Protein AF-A0AAJ2ECE4-F1 (afdb_monomer)

Radius of gyration: 23.64 Å; Cα contacts (8 Å, |Δi|>4): 89; chains: 1; bounding box: 52×52×74 Å

Secondary structure (DSSP, 8-state):
-HHHHHHHHHHHHSS-TTSHHHHHHHHHHHHHH--SHHHHHHTHHHHS--TTT--GGGSPTT--S--HHHHHTT--S---SHHHHHHHHHHHHHHHHHT------------------PPPPP-

Structure (mmCIF, N/CA/C/O backbone):
data_AF-A0AAJ2ECE4-F1
#
_entry.id   AF-A0AAJ2ECE4-F1
#
loop_
_atom_site.group_PDB
_atom_site.id
_atom_site.type_symbol
_atom_site.label_atom_id
_atom_site.label_alt_id
_atom_site.label_comp_id
_atom_site.label_asym_id
_atom_site.label_entity_id
_atom_site.label_seq_id
_atom_site.pdbx_PDB_ins_code
_atom_site.Cartn_x
_atom_site.Cartn_y
_atom_site.Cartn_z
_atom_site.occupancy
_atom_site.B_iso_or_equiv
_atom_site.auth_seq_id
_atom_site.auth_comp_id
_atom_site.auth_asym_id
_atom_site.auth_atom_id
_atom_site.pdbx_PDB_model_num
ATOM 1 N N . MET A 1 1 ? -8.145 -9.693 0.225 1.00 81.81 1 MET A N 1
ATOM 2 C CA . MET A 1 1 ? -7.861 -8.338 -0.287 1.00 81.81 1 MET A CA 1
ATOM 3 C C . MET A 1 1 ? -6.622 -7.728 0.359 1.00 81.81 1 MET A C 1
ATOM 5 O O . MET A 1 1 ? -5.565 -7.887 -0.223 1.00 81.81 1 MET A O 1
ATOM 9 N N . LEU A 1 2 ? -6.660 -7.120 1.558 1.00 90.56 2 LEU A N 1
ATOM 10 C CA . LEU A 1 2 ? -5.454 -6.445 2.096 1.00 90.56 2 LEU A CA 1
ATOM 11 C C . LEU A 1 2 ? -4.260 -7.391 2.329 1.00 90.56 2 LEU A C 1
ATOM 13 O O . LEU A 1 2 ? -3.131 -7.023 2.046 1.00 90.56 2 LEU A O 1
ATOM 17 N N . ALA A 1 3 ? -4.488 -8.633 2.760 1.00 91.94 3 ALA A N 1
ATOM 18 C CA . ALA A 1 3 ? -3.407 -9.620 2.862 1.00 91.94 3 ALA A CA 1
ATOM 19 C C . ALA A 1 3 ? -2.813 -10.027 1.495 1.00 91.94 3 ALA A C 1
ATOM 21 O O . ALA A 1 3 ? -1.642 -10.375 1.424 1.00 91.94 3 ALA A O 1
ATOM 22 N N . GLN A 1 4 ? -3.594 -9.958 0.407 1.00 93.38 4 GLN A N 1
ATOM 23 C CA . GLN A 1 4 ? -3.101 -10.270 -0.944 1.00 93.38 4 GLN A CA 1
ATOM 24 C C . GLN A 1 4 ? -2.151 -9.185 -1.452 1.00 93.38 4 GLN A C 1
ATOM 26 O O . GLN A 1 4 ? -1.184 -9.512 -2.122 1.00 93.38 4 GLN A O 1
ATOM 31 N N . VAL A 1 5 ? -2.379 -7.921 -1.078 1.00 93.75 5 VAL A N 1
ATOM 32 C CA . VAL A 1 5 ? -1.431 -6.830 -1.352 1.00 93.75 5 VAL A CA 1
ATOM 33 C C . VAL A 1 5 ? -0.063 -7.134 -0.731 1.00 93.75 5 VAL A C 1
ATOM 35 O O . VAL A 1 5 ? 0.942 -7.067 -1.428 1.00 93.75 5 VAL A O 1
ATOM 38 N N . ASP A 1 6 ? -0.021 -7.536 0.548 1.00 92.81 6 ASP A N 1
ATOM 39 C CA . ASP A 1 6 ? 1.238 -7.956 1.189 1.00 92.81 6 ASP A CA 1
ATOM 40 C C . ASP A 1 6 ? 1.866 -9.167 0.479 1.00 92.81 6 ASP A C 1
ATOM 42 O O . ASP A 1 6 ? 3.086 -9.224 0.367 1.00 92.81 6 ASP A O 1
ATOM 46 N N . GLY A 1 7 ? 1.049 -10.119 0.012 1.00 94.50 7 GLY A N 1
ATOM 47 C CA . GLY A 1 7 ? 1.512 -11.294 -0.732 1.00 94.50 7 GLY A CA 1
ATOM 48 C C . GLY A 1 7 ? 2.204 -10.928 -2.046 1.00 94.50 7 GLY A C 1
ATOM 49 O O . GLY A 1 7 ? 3.344 -11.320 -2.254 1.00 94.50 7 GLY A O 1
ATOM 50 N N . ILE A 1 8 ? 1.568 -10.098 -2.879 1.00 93.50 8 ILE A N 1
ATOM 51 C CA . ILE A 1 8 ? 2.145 -9.634 -4.153 1.00 93.50 8 ILE A CA 1
ATOM 52 C C . ILE A 1 8 ? 3.467 -8.894 -3.912 1.00 93.50 8 ILE A C 1
ATOM 54 O O . ILE A 1 8 ? 4.467 -9.170 -4.573 1.00 93.50 8 ILE A O 1
ATOM 58 N N . CYS A 1 9 ? 3.504 -7.978 -2.940 1.00 92.88 9 CYS A N 1
ATOM 59 C CA . CYS A 1 9 ? 4.732 -7.251 -2.621 1.00 92.88 9 CYS A CA 1
ATOM 60 C C . CYS A 1 9 ? 5.838 -8.176 -2.097 1.00 92.88 9 CYS A C 1
ATOM 62 O O . CYS A 1 9 ? 7.007 -7.982 -2.436 1.00 92.88 9 CYS A O 1
ATOM 64 N N . LEU A 1 10 ? 5.489 -9.199 -1.312 1.00 94.56 10 LEU A N 1
ATOM 65 C CA . LEU A 1 10 ? 6.455 -10.192 -0.857 1.00 94.56 10 LEU A CA 1
ATOM 66 C C . LEU A 1 10 ? 7.006 -11.006 -2.033 1.00 94.56 10 LEU A C 1
ATOM 68 O O . LEU A 1 10 ? 8.211 -11.240 -2.094 1.00 94.56 10 LEU A O 1
ATOM 72 N N . ASP A 1 11 ? 6.158 -11.410 -2.975 1.00 93.81 11 ASP A N 1
ATOM 73 C CA . ASP A 1 11 ? 6.574 -12.206 -4.128 1.00 93.81 11 ASP A CA 1
ATOM 74 C C . ASP A 1 11 ? 7.5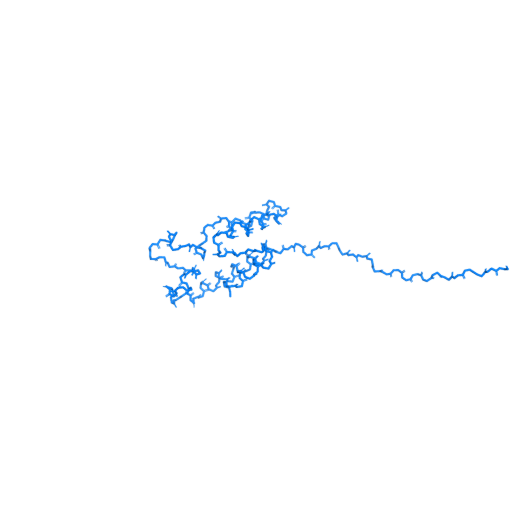13 -11.420 -5.051 1.00 93.81 11 ASP A C 1
ATOM 76 O O . ASP A 1 11 ? 8.566 -11.945 -5.429 1.00 93.81 11 ASP A O 1
ATOM 80 N N . VAL A 1 12 ? 7.185 -10.156 -5.336 1.00 90.12 12 VAL A N 1
ATOM 81 C CA . VAL A 1 12 ? 7.892 -9.321 -6.321 1.00 90.12 12 VAL A CA 1
ATOM 82 C C . VAL A 1 12 ? 9.058 -8.537 -5.705 1.00 90.12 12 VAL A C 1
ATOM 84 O O . VAL A 1 12 ? 10.191 -8.645 -6.169 1.00 90.12 12 VAL A O 1
ATOM 87 N N . ALA A 1 13 ? 8.813 -7.803 -4.618 1.00 90.44 13 ALA A N 1
ATOM 88 C CA . ALA A 1 13 ? 9.779 -6.887 -4.003 1.00 90.44 13 ALA A CA 1
ATOM 89 C C . ALA A 1 13 ? 10.481 -7.464 -2.757 1.00 90.44 13 ALA A C 1
ATOM 91 O O . ALA A 1 13 ? 11.294 -6.779 -2.136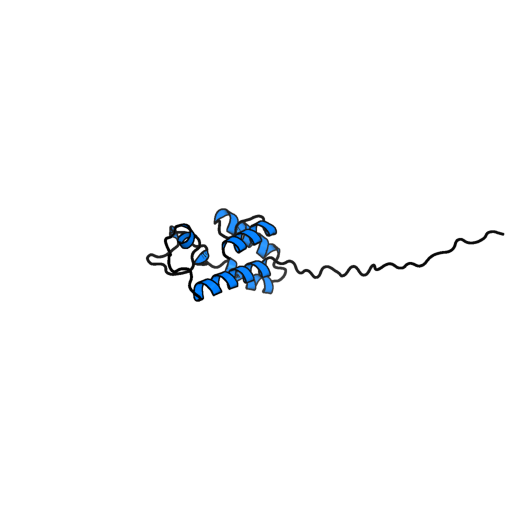 1.00 90.44 13 ALA A O 1
ATOM 92 N N . LYS A 1 14 ? 10.161 -8.708 -2.356 1.00 94.06 14 LYS A N 1
ATOM 93 C CA . LYS A 1 14 ? 10.695 -9.368 -1.142 1.00 94.06 14 LYS A CA 1
ATOM 94 C C . LYS A 1 14 ? 10.502 -8.530 0.131 1.00 94.06 14 LYS A C 1
ATOM 96 O O . LYS A 1 14 ? 11.302 -8.594 1.065 1.00 94.06 14 LYS A O 1
ATOM 101 N N . ALA A 1 15 ? 9.423 -7.750 0.165 1.00 94.50 15 ALA A N 1
ATOM 102 C CA . ALA A 1 15 ? 9.114 -6.784 1.210 1.00 94.50 15 ALA A CA 1
ATOM 103 C C . ALA A 1 15 ? 7.594 -6.662 1.408 1.00 94.50 15 ALA A C 1
ATOM 105 O O . ALA A 1 15 ? 6.814 -6.868 0.483 1.00 94.50 15 ALA A O 1
ATOM 106 N N . HIS A 1 16 ? 7.161 -6.309 2.619 1.00 93.19 16 HIS A N 1
ATOM 107 C CA . HIS A 1 16 ? 5.742 -6.141 2.936 1.00 93.19 16 HIS A CA 1
ATOM 108 C C . HIS A 1 16 ? 5.305 -4.684 2.808 1.00 93.19 16 HIS A C 1
ATOM 110 O O . HIS A 1 16 ? 5.899 -3.792 3.416 1.00 93.19 16 HIS A O 1
ATOM 116 N N . PHE A 1 17 ? 4.205 -4.449 2.093 1.00 92.19 17 PHE A N 1
ATOM 117 C CA . PHE A 1 17 ? 3.652 -3.111 1.889 1.00 92.19 17 PHE A CA 1
ATOM 118 C C . PHE A 1 17 ? 3.171 -2.468 3.195 1.00 92.19 17 PHE A C 1
ATOM 120 O O . PHE A 1 17 ? 3.366 -1.272 3.418 1.00 92.19 17 PHE A O 1
ATOM 127 N N . PHE A 1 18 ? 2.556 -3.257 4.082 1.00 91.81 18 PHE A N 1
ATOM 128 C CA . PHE A 1 18 ? 1.976 -2.744 5.326 1.00 91.81 18 PHE A CA 1
ATOM 129 C C . PHE A 1 18 ? 2.943 -2.724 6.519 1.00 91.81 18 PHE A C 1
ATOM 131 O O . PHE A 1 18 ? 2.548 -2.306 7.610 1.00 91.81 18 PHE A O 1
ATOM 138 N N . MET A 1 19 ? 4.196 -3.164 6.355 1.00 89.25 19 MET A N 1
ATOM 139 C CA . MET A 1 19 ? 5.209 -3.069 7.408 1.00 89.25 19 MET A CA 1
ATOM 140 C C . MET A 1 19 ? 6.049 -1.811 7.204 1.00 89.25 19 MET A C 1
ATOM 142 O O . MET A 1 19 ? 6.774 -1.709 6.223 1.00 89.25 19 MET A O 1
ATOM 146 N N . GLY A 1 20 ? 6.006 -0.870 8.155 1.00 83.12 20 GLY A N 1
ATOM 147 C CA . GLY A 1 20 ? 6.686 0.428 8.017 1.00 83.12 20 GLY A CA 1
ATOM 148 C C . GLY A 1 20 ? 8.171 0.326 7.638 1.00 83.12 20 GLY A C 1
ATOM 149 O O . GLY A 1 20 ? 8.619 1.045 6.758 1.00 83.12 20 GLY A O 1
ATOM 150 N N . ARG A 1 21 ? 8.902 -0.635 8.220 1.00 85.19 21 ARG A N 1
ATOM 151 C CA . ARG A 1 21 ? 10.325 -0.898 7.915 1.00 85.19 21 ARG A CA 1
ATOM 152 C C . ARG A 1 21 ? 10.599 -1.441 6.502 1.00 85.19 21 ARG A C 1
ATOM 154 O O . ARG A 1 21 ? 11.735 -1.398 6.048 1.00 85.19 21 ARG A O 1
ATOM 161 N N . ASP A 1 22 ? 9.593 -2.031 5.859 1.00 91.00 22 ASP A N 1
ATOM 162 C CA . ASP A 1 22 ? 9.717 -2.690 4.554 1.00 91.00 22 ASP A CA 1
ATOM 163 C C . ASP A 1 22 ? 9.027 -1.888 3.444 1.00 91.00 22 ASP A C 1
ATOM 165 O O . ASP A 1 22 ? 9.351 -2.060 2.271 1.00 91.00 22 ASP A O 1
ATOM 169 N N . ARG A 1 23 ? 8.136 -0.955 3.797 1.00 87.19 23 ARG A N 1
ATOM 170 C CA . ARG A 1 23 ? 7.403 -0.118 2.844 1.00 87.19 23 ARG A CA 1
ATOM 171 C C . ARG A 1 23 ? 8.333 0.689 1.944 1.00 87.19 23 ARG A C 1
ATOM 173 O O . ARG A 1 23 ? 8.102 0.742 0.744 1.00 87.19 23 ARG A O 1
ATOM 180 N N . GLU A 1 24 ? 9.400 1.262 2.495 1.00 88.25 24 GLU A N 1
ATOM 181 C CA . GLU A 1 24 ? 10.400 1.991 1.702 1.00 88.25 24 GLU A CA 1
ATOM 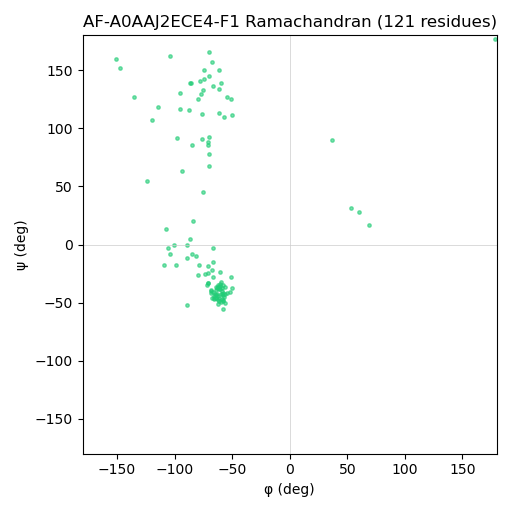182 C C . GLU A 1 24 ? 11.078 1.096 0.659 1.00 88.25 24 GLU A C 1
ATOM 184 O O . GLU A 1 24 ? 11.336 1.551 -0.449 1.00 88.25 24 GLU A O 1
ATOM 189 N N . LYS A 1 25 ? 11.290 -0.193 0.960 1.00 91.00 25 LYS A N 1
ATOM 190 C CA . LYS A 1 25 ? 11.847 -1.155 -0.006 1.00 91.00 25 LYS A CA 1
ATOM 191 C C . LYS A 1 25 ? 10.870 -1.443 -1.138 1.00 91.00 25 LYS A C 1
ATOM 193 O O . LYS A 1 25 ? 11.290 -1.533 -2.285 1.00 91.00 25 LYS A O 1
ATOM 198 N N . VAL A 1 26 ? 9.575 -1.558 -0.828 1.00 89.94 26 VAL A N 1
ATOM 199 C CA . VAL A 1 26 ? 8.534 -1.709 -1.856 1.00 89.94 26 VAL A CA 1
ATOM 200 C C . VAL A 1 26 ? 8.523 -0.485 -2.771 1.00 89.94 26 VAL A C 1
ATOM 202 O O . VAL A 1 26 ? 8.525 -0.642 -3.984 1.00 89.94 26 VAL A O 1
ATOM 205 N N . ILE A 1 27 ? 8.570 0.725 -2.207 1.00 88.44 27 ILE A N 1
ATOM 206 C CA . ILE A 1 27 ? 8.597 1.968 -2.993 1.00 88.44 27 ILE A CA 1
ATOM 207 C C . ILE A 1 27 ? 9.856 2.036 -3.858 1.00 88.44 27 ILE A C 1
ATOM 209 O O . ILE A 1 27 ? 9.752 2.297 -5.051 1.00 88.44 27 ILE A O 1
ATOM 213 N N . ALA A 1 28 ? 11.027 1.761 -3.280 1.00 88.00 28 ALA A N 1
ATOM 214 C CA . ALA A 1 28 ? 12.294 1.769 -4.004 1.00 88.00 28 ALA A CA 1
ATOM 215 C C . ALA A 1 28 ? 12.282 0.789 -5.184 1.00 88.00 28 ALA A C 1
ATOM 217 O O . ALA A 1 28 ? 12.687 1.165 -6.279 1.00 88.00 28 ALA A O 1
ATOM 218 N N . HIS A 1 29 ? 11.748 -0.419 -4.976 1.00 88.44 29 HIS A N 1
ATOM 219 C CA . HIS A 1 29 ? 11.572 -1.402 -6.039 1.00 88.44 29 HIS A CA 1
ATOM 220 C C . HIS A 1 29 ? 10.695 -0.831 -7.157 1.00 88.44 29 HIS A C 1
ATOM 222 O O . HIS A 1 29 ? 11.128 -0.739 -8.295 1.00 88.44 29 HIS A O 1
ATOM 228 N N . VAL A 1 30 ? 9.490 -0.357 -6.837 1.00 85.31 30 VAL A N 1
ATOM 229 C CA . VAL A 1 30 ? 8.559 0.174 -7.845 1.00 85.31 30 VAL A CA 1
ATOM 230 C C . VAL A 1 30 ? 9.164 1.361 -8.618 1.00 85.31 30 VAL A C 1
ATOM 232 O O . VAL A 1 30 ? 8.982 1.466 -9.827 1.00 85.31 30 VAL A O 1
ATOM 235 N N . VAL A 1 31 ? 9.924 2.232 -7.948 1.00 84.12 31 VAL A N 1
ATOM 236 C CA . VAL A 1 31 ? 10.616 3.367 -8.582 1.00 84.12 31 VAL A CA 1
ATOM 237 C C . VAL A 1 31 ? 11.745 2.912 -9.509 1.00 84.12 31 VAL A C 1
ATOM 239 O O . VAL A 1 31 ? 11.904 3.495 -10.576 1.00 84.12 31 VAL A O 1
ATOM 242 N N . GLU A 1 32 ? 12.513 1.886 -9.139 1.00 83.69 32 GLU A N 1
ATOM 243 C CA . GLU A 1 32 ? 13.535 1.289 -10.013 1.00 83.69 32 GLU A CA 1
ATOM 244 C C . GLU A 1 32 ? 12.914 0.727 -11.302 1.00 83.69 32 GLU A C 1
ATOM 246 O O . GLU A 1 32 ? 13.497 0.849 -12.377 1.00 83.69 32 GLU A O 1
ATOM 251 N N . PHE A 1 33 ? 11.700 0.178 -11.205 1.00 77.31 33 PHE A N 1
ATOM 252 C CA . PHE A 1 33 ? 10.946 -0.347 -12.345 1.00 77.31 33 PHE A CA 1
ATOM 253 C C . PHE A 1 33 ? 10.195 0.716 -13.152 1.00 77.31 33 PHE A C 1
ATOM 255 O O . PHE A 1 33 ? 9.712 0.414 -14.245 1.00 77.31 33 PHE A O 1
ATOM 262 N N . ALA A 1 34 ? 10.109 1.959 -12.673 1.00 77.50 34 ALA A N 1
ATOM 263 C CA . ALA A 1 34 ? 9.475 3.041 -13.413 1.00 77.50 34 ALA A CA 1
ATOM 264 C C . ALA A 1 34 ? 10.348 3.443 -14.612 1.00 77.50 34 ALA A C 1
ATOM 266 O O . ALA A 1 34 ? 11.167 4.355 -14.536 1.00 77.50 34 ALA A O 1
ATOM 267 N N . GLY A 1 35 ? 10.150 2.772 -15.749 1.00 71.75 35 GLY A N 1
ATOM 268 C CA . GLY A 1 35 ? 10.914 2.992 -16.982 1.00 71.75 35 GLY A CA 1
ATOM 269 C C . GLY A 1 35 ? 10.706 4.361 -17.649 1.00 71.75 35 GLY A C 1
ATOM 270 O O . GLY A 1 35 ? 11.337 4.648 -18.662 1.00 71.75 35 GLY A O 1
ATOM 271 N N . SER A 1 36 ? 9.824 5.216 -17.116 1.00 77.06 36 SER A N 1
ATOM 272 C CA . SER A 1 36 ? 9.611 6.584 -17.600 1.00 77.06 36 SER A CA 1
ATOM 273 C C . SER A 1 36 ? 9.141 7.531 -16.492 1.00 77.06 36 SER A C 1
ATOM 275 O O . SER A 1 36 ? 8.546 7.110 -15.500 1.00 77.06 36 SER A O 1
ATOM 277 N N . GLU A 1 37 ? 9.320 8.838 -16.700 1.00 79.25 37 GLU A N 1
ATOM 278 C CA . GLU A 1 37 ? 8.790 9.885 -15.808 1.00 79.25 37 GLU A CA 1
ATOM 279 C C . GLU A 1 37 ? 7.258 9.838 -15.690 1.00 79.25 37 GLU A C 1
ATOM 281 O O . GLU A 1 37 ? 6.695 10.113 -14.632 1.00 79.25 37 GLU A O 1
ATOM 286 N N . ILE A 1 38 ? 6.569 9.429 -16.761 1.00 77.62 38 ILE A N 1
ATOM 287 C CA . ILE A 1 38 ? 5.115 9.234 -16.750 1.00 77.62 38 ILE A CA 1
ATOM 288 C C . ILE A 1 38 ? 4.753 8.054 -15.842 1.00 77.62 38 ILE A C 1
ATOM 290 O O . ILE A 1 38 ? 3.875 8.194 -14.994 1.00 77.62 38 ILE A O 1
ATOM 294 N N . ALA A 1 39 ? 5.457 6.922 -15.961 1.00 78.19 39 ALA A N 1
ATOM 295 C CA . ALA A 1 39 ? 5.270 5.777 -15.068 1.00 78.19 39 ALA A CA 1
ATOM 296 C C . ALA A 1 39 ? 5.536 6.168 -13.607 1.00 78.19 39 ALA A C 1
ATOM 298 O O . ALA A 1 39 ? 4.758 5.822 -12.722 1.00 78.19 39 ALA A O 1
ATOM 299 N N . ARG A 1 40 ? 6.565 6.985 -13.362 1.00 80.94 40 ARG A N 1
ATOM 300 C CA . ARG A 1 40 ? 6.877 7.511 -12.031 1.00 80.94 40 ARG A CA 1
ATOM 301 C C . ARG A 1 40 ? 5.768 8.405 -11.472 1.00 80.94 40 ARG A C 1
ATOM 303 O O . ARG A 1 40 ? 5.469 8.316 -10.285 1.00 80.94 40 ARG A O 1
ATOM 310 N N . ALA A 1 41 ? 5.105 9.210 -12.302 1.00 83.00 41 ALA A N 1
ATOM 311 C CA . ALA A 1 41 ? 3.960 10.015 -11.872 1.00 83.00 41 ALA A CA 1
ATOM 312 C C . ALA A 1 41 ? 2.787 9.147 -11.382 1.00 83.00 41 ALA A C 1
ATOM 314 O O . ALA A 1 41 ? 2.122 9.504 -10.406 1.00 83.00 41 ALA A O 1
ATOM 315 N N . PHE A 1 42 ? 2.573 7.974 -11.991 1.00 81.06 42 PHE A N 1
ATOM 316 C CA . PHE A 1 42 ? 1.593 7.004 -11.498 1.00 81.06 42 PHE A CA 1
ATOM 317 C C . PHE A 1 42 ? 1.968 6.406 -10.142 1.00 81.06 42 PHE A C 1
ATOM 319 O O . PHE A 1 42 ? 1.080 5.884 -9.481 1.00 81.06 42 PHE A O 1
ATOM 326 N N . LEU A 1 43 ? 3.219 6.542 -9.687 1.00 83.31 43 LEU A N 1
ATOM 327 C CA . LEU A 1 43 ? 3.663 6.090 -8.368 1.00 83.31 43 LEU A CA 1
ATOM 328 C C . LEU A 1 43 ? 3.400 7.095 -7.249 1.00 83.31 43 LEU A C 1
ATOM 330 O O . LEU A 1 43 ? 3.550 6.740 -6.082 1.00 83.31 43 LEU A O 1
ATOM 334 N N . ALA A 1 44 ? 2.962 8.318 -7.561 1.00 81.06 44 ALA A N 1
ATOM 335 C CA . ALA A 1 44 ? 2.676 9.343 -6.555 1.00 81.06 44 ALA A CA 1
ATOM 336 C C . ALA A 1 44 ? 1.773 8.852 -5.397 1.00 81.06 44 ALA A C 1
ATOM 338 O O . ALA A 1 44 ? 2.036 9.203 -4.242 1.00 81.06 44 ALA A O 1
ATOM 339 N N . PRO A 1 45 ? 0.758 7.986 -5.617 1.00 82.56 45 PRO A N 1
ATOM 340 C CA . PRO A 1 45 ? 0.011 7.394 -4.514 1.00 82.56 45 PRO A CA 1
ATOM 341 C C . PRO A 1 45 ? 0.880 6.603 -3.520 1.00 82.56 45 PRO A C 1
ATOM 343 O O . PRO A 1 45 ? 0.594 6.669 -2.326 1.00 82.56 45 PRO A O 1
ATOM 346 N N . PHE A 1 46 ? 1.944 5.905 -3.944 1.00 78.69 46 PHE A N 1
ATOM 347 C CA . PHE A 1 46 ? 2.874 5.212 -3.031 1.00 78.69 46 PHE A CA 1
ATOM 348 C C . PHE A 1 46 ? 3.585 6.166 -2.074 1.00 78.69 46 PHE A C 1
ATOM 350 O O . PHE A 1 46 ? 3.806 5.826 -0.911 1.00 78.69 46 PHE A O 1
ATOM 357 N N . GLU A 1 47 ? 3.927 7.354 -2.551 1.00 75.94 47 GLU A N 1
ATOM 358 C CA . GLU A 1 47 ? 4.611 8.375 -1.758 1.00 75.94 47 GLU A CA 1
ATOM 359 C C . GLU A 1 47 ? 3.640 9.119 -0.827 1.00 75.94 47 GLU A C 1
ATOM 361 O O . GLU A 1 47 ? 4.056 9.705 0.170 1.00 75.94 47 GLU A O 1
ATOM 366 N N . SER A 1 48 ? 2.331 9.036 -1.095 1.00 75.81 48 SER A N 1
ATOM 367 C CA . SER A 1 48 ? 1.298 9.643 -0.255 1.00 75.81 48 SER A CA 1
ATOM 368 C C . SER A 1 48 ? 1.060 8.888 1.059 1.00 75.81 48 SER A C 1
ATOM 370 O O . SER A 1 48 ? 1.186 7.658 1.146 1.00 75.81 48 SER A O 1
ATOM 372 N N . ASP A 1 49 ? 0.656 9.633 2.091 1.00 78.88 49 ASP A N 1
ATOM 373 C CA . ASP A 1 49 ? 0.286 9.068 3.387 1.00 78.88 49 ASP A CA 1
ATOM 374 C C . ASP A 1 49 ? -1.108 8.421 3.309 1.00 78.88 49 ASP A C 1
ATOM 376 O O . ASP A 1 49 ? -2.156 9.058 3.456 1.00 78.88 49 ASP A O 1
ATOM 380 N N . MET A 1 50 ? -1.136 7.126 2.991 1.00 87.12 50 MET A N 1
ATOM 381 C CA . MET A 1 50 ? -2.386 6.397 2.807 1.00 87.12 50 MET A CA 1
ATOM 382 C C . MET A 1 50 ? -3.000 5.994 4.149 1.00 87.12 50 MET A C 1
ATOM 384 O O . MET A 1 50 ? -2.428 5.213 4.908 1.00 87.12 50 MET A O 1
ATOM 388 N N . SER A 1 51 ? -4.256 6.374 4.377 1.00 89.81 51 SER A N 1
ATOM 389 C CA . SER A 1 51 ? -5.003 5.978 5.584 1.00 89.81 51 SER A CA 1
ATOM 390 C C . SER A 1 51 ? -4.997 4.469 5.897 1.00 89.81 51 SER A C 1
ATOM 392 O O . SER A 1 51 ? -5.050 4.075 7.061 1.00 89.81 51 SER A O 1
ATOM 394 N N . VAL A 1 52 ? -4.860 3.610 4.880 1.00 91.44 52 VAL A N 1
ATOM 395 C CA . VAL A 1 52 ? -4.816 2.148 5.031 1.00 91.44 52 VAL A CA 1
ATOM 396 C C . VAL A 1 52 ? -3.529 1.623 5.684 1.00 91.44 52 VAL A C 1
ATOM 398 O O . VAL A 1 52 ? -3.566 0.554 6.301 1.00 91.44 52 VAL A O 1
ATOM 401 N N . VAL A 1 53 ? -2.424 2.380 5.598 1.00 89.50 53 VAL A N 1
ATOM 402 C CA . VAL A 1 53 ? -1.101 2.022 6.153 1.00 89.50 53 VAL A CA 1
ATOM 403 C C . VAL A 1 53 ? -0.753 2.782 7.437 1.00 89.50 53 VAL A C 1
ATOM 405 O O . VAL A 1 53 ? 0.232 2.451 8.092 1.00 89.50 53 VAL A O 1
ATOM 408 N N . GLN A 1 54 ? -1.558 3.777 7.827 1.00 89.69 54 GLN A N 1
ATOM 409 C CA . GLN A 1 54 ? -1.274 4.622 8.988 1.00 89.69 54 GLN A CA 1
ATOM 410 C C . GLN A 1 54 ? -1.205 3.826 10.300 1.00 89.69 54 GLN A C 1
ATOM 412 O O . GLN A 1 54 ? -2.090 3.022 10.624 1.00 89.69 54 GLN A O 1
ATOM 417 N N . SER A 1 55 ? -0.162 4.105 11.087 1.00 88.38 55 SER A N 1
ATOM 418 C CA . SER A 1 55 ? 0.019 3.574 12.444 1.00 88.38 55 SER A CA 1
ATOM 419 C C . SER A 1 55 ? -0.979 4.181 13.433 1.00 88.38 55 SER A C 1
ATOM 421 O O . SER A 1 55 ? -1.571 5.220 13.158 1.00 88.38 55 SER A O 1
ATOM 423 N N . GLN A 1 56 ? -1.128 3.585 14.619 1.00 87.69 56 GLN A N 1
ATOM 424 C CA . GLN A 1 56 ? -1.995 4.139 15.668 1.00 87.69 56 GLN A CA 1
ATOM 425 C C . GLN A 1 56 ? -1.628 5.580 16.047 1.00 87.69 56 GLN A C 1
ATOM 427 O O . GLN A 1 56 ? -2.517 6.393 16.255 1.00 87.69 56 GLN A O 1
ATOM 432 N N . LYS A 1 57 ? -0.330 5.911 16.065 1.00 87.31 57 LYS A N 1
ATOM 433 C CA . LYS A 1 57 ? 0.164 7.253 16.409 1.00 87.31 57 LYS A CA 1
ATOM 434 C C . LYS A 1 57 ? -0.070 8.295 15.312 1.00 87.31 57 LYS A C 1
ATOM 436 O O . LYS A 1 57 ? -0.104 9.479 15.612 1.00 87.31 57 LYS A O 1
ATOM 441 N N . ALA A 1 58 ? -0.173 7.860 14.056 1.00 87.50 58 ALA A N 1
ATOM 442 C CA . ALA A 1 58 ? -0.343 8.742 12.900 1.00 87.50 58 ALA A CA 1
ATOM 443 C C . ALA A 1 58 ? -1.819 9.036 12.581 1.00 87.50 58 ALA A C 1
ATOM 445 O O . ALA A 1 58 ? -2.111 9.908 11.768 1.00 87.50 58 ALA A O 1
ATOM 446 N N . ARG A 1 59 ? -2.756 8.300 13.192 1.00 90.44 59 ARG A N 1
ATOM 447 C CA . ARG A 1 59 ? -4.192 8.492 12.974 1.00 90.44 59 ARG A CA 1
ATOM 448 C C . ARG A 1 59 ? -4.739 9.583 13.904 1.00 90.44 59 ARG A C 1
ATOM 450 O O . ARG A 1 59 ? -4.389 9.584 15.083 1.00 90.44 59 ARG A O 1
ATOM 457 N N . PRO A 1 60 ? -5.628 10.466 13.416 1.00 89.50 60 PRO A N 1
ATOM 458 C CA . PRO A 1 60 ? -6.353 11.387 14.282 1.00 89.50 60 PRO A CA 1
ATOM 459 C C . PRO A 1 60 ? -7.339 10.634 15.185 1.00 89.50 60 PRO A C 1
ATOM 461 O O . PRO A 1 60 ? -7.792 9.530 14.863 1.00 89.50 60 PRO A O 1
ATOM 464 N N . GLU A 1 61 ? -7.705 11.253 16.306 1.00 86.88 61 GLU A N 1
ATOM 465 C CA . GLU A 1 61 ? -8.767 10.744 17.173 1.00 86.88 61 GLU A CA 1
ATOM 466 C C . GLU A 1 61 ? -10.093 10.651 16.401 1.00 86.88 61 GLU A C 1
ATOM 468 O O . GLU A 1 61 ? -10.414 11.505 15.575 1.00 86.88 61 GLU A O 1
ATOM 473 N N . GLY A 1 62 ? -10.849 9.573 16.625 1.00 85.31 62 GLY A N 1
ATOM 474 C CA . GLY A 1 62 ? -12.112 9.339 15.921 1.00 85.31 62 GLY A CA 1
ATOM 475 C C . GLY A 1 62 ? -11.966 9.015 14.428 1.00 85.31 62 GLY A C 1
ATOM 476 O O . GLY A 1 62 ? -12.946 9.120 13.691 1.00 85.31 62 GLY A O 1
ATOM 477 N N . PHE A 1 63 ? -10.772 8.628 13.959 1.00 88.06 63 PHE A N 1
ATOM 478 C CA . PHE A 1 63 ? -10.563 8.235 12.565 1.00 88.06 63 PHE A CA 1
ATOM 479 C C . PHE A 1 63 ? -11.583 7.175 12.111 1.00 88.06 63 PHE A C 1
ATOM 481 O O . PHE A 1 63 ? -11.683 6.089 12.684 1.00 88.06 63 PHE A O 1
ATOM 488 N N . ALA A 1 64 ? -12.288 7.482 11.020 1.00 81.19 64 ALA A N 1
ATOM 489 C CA . ALA A 1 64 ? -13.245 6.594 10.374 1.00 81.19 64 ALA A CA 1
ATOM 490 C C . ALA A 1 64 ? -12.808 6.322 8.927 1.00 81.19 64 ALA A C 1
ATOM 492 O O . ALA A 1 64 ? -12.891 7.178 8.041 1.00 81.19 64 ALA A O 1
ATOM 493 N N . GLY A 1 65 ? -12.326 5.109 8.662 1.00 85.69 65 GLY A N 1
ATOM 494 C CA . GLY A 1 65 ? -11.834 4.727 7.344 1.00 85.69 65 GLY A CA 1
ATOM 495 C C . GLY A 1 65 ? -11.300 3.302 7.296 1.00 85.69 65 GLY A C 1
ATOM 496 O O . GLY A 1 65 ? -11.265 2.596 8.299 1.00 85.69 65 GLY A O 1
ATOM 497 N N . LEU A 1 66 ? -10.885 2.867 6.104 1.00 91.44 66 LEU A N 1
ATOM 498 C CA . LEU A 1 66 ? -10.234 1.572 5.953 1.00 91.44 66 LEU A CA 1
ATOM 499 C C . LEU A 1 66 ? -8.798 1.681 6.463 1.00 91.44 66 LEU A C 1
ATOM 501 O O . LEU A 1 66 ? -7.979 2.340 5.831 1.00 91.44 66 LEU A O 1
ATOM 505 N N . ASN A 1 67 ? -8.493 1.005 7.565 1.00 93.19 67 ASN A N 1
ATOM 506 C CA . ASN A 1 67 ? -7.144 0.902 8.105 1.00 93.19 67 ASN A CA 1
ATOM 507 C C . ASN A 1 67 ? -6.852 -0.544 8.517 1.00 93.19 67 ASN A C 1
ATOM 509 O O . ASN A 1 67 ? -7.618 -1.143 9.272 1.00 93.19 67 ASN A O 1
ATOM 513 N N . ARG A 1 68 ? -5.740 -1.116 8.030 1.00 92.19 68 ARG A N 1
ATOM 514 C CA . ARG A 1 68 ? -5.389 -2.523 8.299 1.00 92.19 68 ARG A CA 1
ATOM 515 C C . ARG A 1 68 ? -5.261 -2.804 9.794 1.00 92.19 68 ARG A C 1
ATOM 517 O O . ARG A 1 68 ? -5.724 -3.839 10.261 1.00 92.19 68 ARG A O 1
ATOM 524 N N . HIS A 1 69 ? -4.621 -1.902 10.532 1.00 91.62 69 HIS A N 1
ATOM 525 C CA . HIS A 1 69 ? -4.382 -2.074 11.959 1.00 91.62 69 HIS A CA 1
ATOM 526 C C . HIS A 1 69 ? -5.707 -2.113 12.729 1.00 91.62 69 HIS A C 1
ATOM 528 O O . HIS A 1 69 ? -5.928 -3.045 13.493 1.00 91.62 69 HIS A O 1
ATOM 534 N N . MET A 1 70 ? -6.630 -1.190 12.443 1.00 92.38 70 MET A N 1
ATOM 535 C CA . MET A 1 70 ? -7.950 -1.175 13.087 1.00 92.38 70 MET A CA 1
ATOM 536 C C . MET A 1 70 ? -8.763 -2.443 12.806 1.00 92.38 70 MET A C 1
ATOM 538 O O . MET A 1 70 ? -9.432 -2.955 13.699 1.00 92.38 70 MET A O 1
ATOM 542 N N . VAL A 1 71 ? -8.688 -2.977 11.582 1.00 91.62 71 VAL A N 1
ATOM 543 C CA . VAL A 1 71 ? -9.362 -4.237 11.225 1.00 91.62 71 VAL A CA 1
ATOM 544 C C . VAL A 1 71 ? -8.769 -5.416 12.002 1.00 91.62 71 VAL A C 1
ATOM 546 O O . VAL A 1 71 ? -9.508 -6.215 12.572 1.00 91.62 71 VAL A O 1
ATOM 549 N N . LEU A 1 72 ? -7.438 -5.522 12.068 1.00 90.38 72 LEU A N 1
ATOM 550 C CA . LEU A 1 72 ? -6.765 -6.643 12.735 1.00 90.38 72 LEU A CA 1
ATOM 551 C C . LEU A 1 72 ? -6.883 -6.607 14.259 1.00 90.38 72 LEU A C 1
ATOM 553 O O . LEU A 1 72 ? -7.009 -7.658 14.882 1.00 90.38 72 LEU A O 1
ATOM 557 N N . HIS A 1 73 ? -6.882 -5.414 14.851 1.00 90.62 73 HIS A N 1
ATOM 558 C CA . HIS A 1 73 ? -7.057 -5.220 16.291 1.00 90.62 73 HIS A CA 1
ATOM 559 C C . HIS A 1 73 ? -8.526 -5.139 16.722 1.00 90.62 73 HIS A 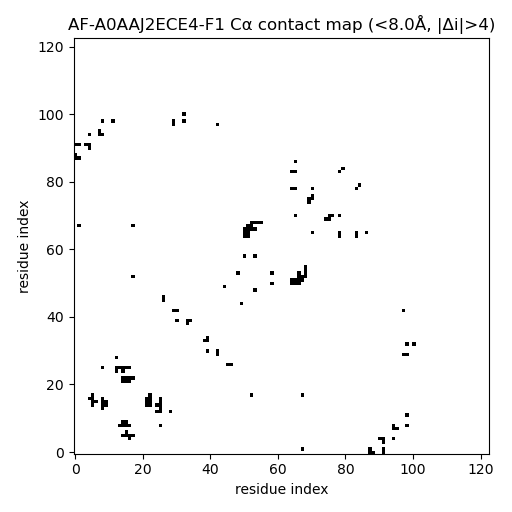C 1
ATOM 561 O O . HIS A 1 73 ? -8.798 -4.940 17.902 1.00 90.62 73 HIS A O 1
ATOM 567 N N . ARG A 1 74 ? -9.475 -5.350 15.795 1.00 89.00 74 ARG A N 1
ATOM 568 C CA . ARG A 1 74 ? -10.926 -5.301 16.051 1.00 89.00 74 ARG A CA 1
ATOM 569 C C . ARG A 1 74 ? -11.415 -3.937 16.569 1.00 89.00 74 ARG A C 1
ATOM 571 O O . ARG A 1 74 ? -12.431 -3.870 17.251 1.00 89.00 74 ARG A O 1
ATOM 578 N N . GLU A 1 75 ? -10.718 -2.857 16.216 1.00 91.38 75 GLU A N 1
ATOM 579 C CA . GLU A 1 75 ? -11.102 -1.469 16.524 1.00 91.38 75 GLU A CA 1
ATOM 580 C C . GLU A 1 75 ? -12.175 -0.941 15.556 1.00 91.38 75 GLU A C 1
ATOM 582 O O . GLU A 1 75 ? -12.955 -0.066 15.916 1.00 91.38 75 GLU A O 1
ATOM 587 N N . SER A 1 76 ? -12.242 -1.477 14.330 1.00 90.25 76 SER A N 1
ATOM 588 C CA . SER A 1 76 ? -13.330 -1.202 13.383 1.00 90.25 76 SER A CA 1
ATOM 589 C C . SER A 1 76 ? -14.132 -2.473 13.138 1.00 90.25 76 SER A C 1
ATOM 591 O O . SER A 1 76 ? -13.602 -3.468 12.643 1.00 90.25 76 SER A O 1
ATOM 593 N N . LEU A 1 77 ? -15.417 -2.434 13.488 1.00 88.88 77 LEU A N 1
ATOM 594 C CA . LEU A 1 77 ? -16.357 -3.550 13.322 1.00 88.88 77 LEU A CA 1
ATOM 595 C C . LEU A 1 77 ? -17.221 -3.405 12.060 1.00 88.88 77 LEU A C 1
ATOM 597 O O . LEU A 1 77 ? -17.785 -4.377 11.570 1.00 88.88 77 LEU A O 1
ATOM 601 N N . ASP A 1 78 ? -17.284 -2.199 11.506 1.00 90.38 78 ASP A N 1
ATOM 602 C CA . ASP A 1 78 ? -18.102 -1.788 10.364 1.00 90.38 78 ASP A CA 1
ATOM 603 C C . ASP A 1 78 ? -17.272 -1.556 9.085 1.00 90.38 78 ASP A C 1
ATOM 605 O O . ASP A 1 78 ? -17.753 -1.011 8.083 1.00 90.38 78 ASP A O 1
ATOM 609 N N . TYR A 1 79 ? -16.009 -2.002 9.083 1.00 90.19 79 TYR A N 1
ATOM 610 C CA . TYR A 1 79 ? -15.104 -1.837 7.946 1.00 90.19 79 TYR A CA 1
ATOM 611 C C . TYR A 1 79 ? -15.618 -2.512 6.664 1.00 90.19 79 TYR A C 1
ATOM 613 O O . TYR A 1 79 ? -15.221 -2.104 5.571 1.00 90.19 79 TYR A O 1
ATOM 621 N N . GLY A 1 80 ? -16.489 -3.520 6.779 1.00 90.94 80 GLY A N 1
ATOM 622 C CA . GLY A 1 80 ? -17.061 -4.316 5.688 1.00 90.94 80 GLY A CA 1
ATOM 623 C C . GLY A 1 80 ? -18.145 -3.606 4.871 1.00 90.94 80 GLY A C 1
ATOM 624 O O . GLY A 1 80 ? -19.187 -4.189 4.591 1.00 90.94 80 GLY A O 1
ATOM 625 N N . ASN A 1 81 ? -17.926 -2.348 4.489 1.00 92.25 81 ASN A N 1
ATOM 626 C CA . ASN A 1 81 ? -18.860 -1.572 3.671 1.00 92.25 81 ASN A CA 1
ATOM 627 C C . ASN A 1 81 ? -18.392 -1.442 2.209 1.00 92.25 81 ASN A C 1
ATOM 629 O O . ASN A 1 81 ? -17.214 -1.608 1.883 1.00 92.25 81 ASN A O 1
ATOM 633 N N . ARG A 1 82 ? -19.323 -1.084 1.314 1.00 95.56 82 ARG A N 1
ATOM 634 C CA . ARG A 1 82 ? -19.082 -0.965 -0.137 1.00 95.56 82 ARG A CA 1
ATOM 635 C C . ARG A 1 82 ? -17.906 -0.042 -0.480 1.00 95.56 82 ARG A C 1
ATOM 637 O O . ARG A 1 82 ? -17.094 -0.377 -1.338 1.00 95.56 82 ARG A O 1
ATOM 644 N N . LYS A 1 83 ? -17.789 1.102 0.204 1.00 94.12 83 LYS A N 1
ATOM 645 C CA . LYS A 1 83 ? -16.718 2.086 -0.028 1.00 94.12 83 LYS A CA 1
ATOM 646 C C . LYS A 1 83 ? -1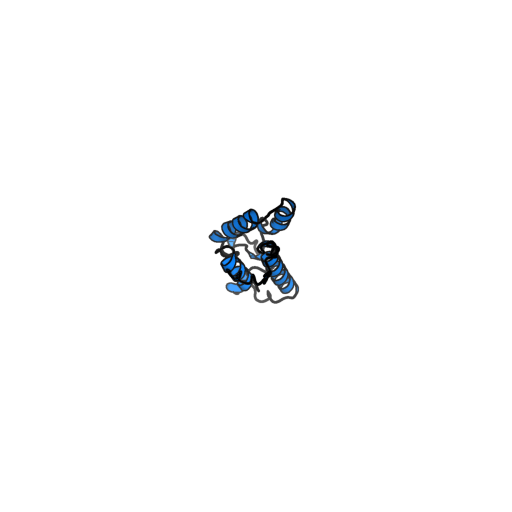5.342 1.498 0.290 1.00 94.12 83 LYS A C 1
ATOM 648 O O . LYS A 1 83 ? -14.400 1.684 -0.476 1.00 94.12 83 LYS A O 1
ATOM 653 N N . ASN A 1 84 ? -15.229 0.765 1.394 1.00 92.25 84 ASN A N 1
ATOM 654 C CA . ASN A 1 84 ? -13.996 0.086 1.777 1.00 92.25 84 ASN A CA 1
ATOM 655 C C . ASN A 1 84 ? -13.682 -1.109 0.867 1.00 92.25 84 ASN A C 1
ATOM 657 O O . ASN A 1 84 ? -12.513 -1.334 0.564 1.00 92.25 84 ASN A O 1
ATOM 661 N N . GLY A 1 85 ? -14.703 -1.806 0.359 1.00 92.81 85 GLY A N 1
ATOM 662 C CA . GLY A 1 85 ? -14.542 -2.819 -0.686 1.00 92.81 85 GLY A CA 1
ATOM 663 C C . GLY A 1 85 ? -13.861 -2.255 -1.935 1.00 92.81 85 GLY A C 1
ATOM 664 O O . GLY A 1 85 ? -12.842 -2.790 -2.368 1.00 92.81 85 GLY A O 1
ATOM 665 N N . PHE A 1 86 ? -14.349 -1.122 -2.455 1.00 94.88 86 PHE A N 1
ATOM 666 C CA . PHE A 1 86 ? -13.714 -0.457 -3.597 1.00 94.88 86 PHE A CA 1
ATOM 667 C C . PHE A 1 86 ? -12.295 0.003 -3.293 1.00 94.88 86 PHE A C 1
ATOM 669 O O . PHE A 1 86 ? -11.405 -0.270 -4.081 1.00 94.88 86 PHE A O 1
ATOM 676 N N . ARG A 1 87 ? -12.048 0.616 -2.129 1.00 92.75 87 ARG A N 1
ATOM 677 C CA . ARG A 1 87 ? -10.686 1.006 -1.724 1.00 92.75 87 ARG A CA 1
ATOM 678 C C . ARG A 1 87 ? -9.722 -0.180 -1.714 1.00 92.75 87 ARG A C 1
ATOM 680 O O . ARG A 1 87 ? -8.592 -0.046 -2.170 1.00 92.75 87 ARG A O 1
ATOM 687 N N . ALA A 1 88 ? -10.166 -1.329 -1.207 1.00 93.50 88 ALA A N 1
ATOM 688 C CA . ALA A 1 88 ? -9.343 -2.527 -1.144 1.00 93.50 88 ALA A CA 1
ATOM 689 C C . ALA A 1 88 ? -9.052 -3.105 -2.541 1.00 93.50 88 ALA A C 1
ATOM 691 O O . ALA A 1 88 ? -7.912 -3.475 -2.805 1.00 93.50 88 ALA A O 1
ATOM 692 N N . ILE A 1 89 ? -10.053 -3.142 -3.430 1.00 95.12 89 ILE A N 1
ATOM 693 C CA . ILE A 1 89 ? -9.890 -3.583 -4.827 1.00 95.12 89 ILE A CA 1
ATOM 694 C C . ILE A 1 89 ? -8.989 -2.619 -5.601 1.00 95.12 89 ILE A C 1
ATOM 696 O O . ILE A 1 89 ? -8.061 -3.061 -6.266 1.00 95.12 89 ILE A O 1
ATOM 700 N N . SER A 1 90 ? -9.225 -1.310 -5.488 1.00 93.31 90 SER A N 1
ATOM 701 C CA . SER A 1 90 ? -8.415 -0.287 -6.150 1.00 93.31 90 SER A CA 1
ATOM 702 C C . SER A 1 90 ? -6.957 -0.359 -5.713 1.00 93.31 90 SER A C 1
ATOM 704 O O . SER A 1 90 ? -6.082 -0.291 -6.566 1.00 93.31 90 SER A O 1
ATOM 706 N N . LEU A 1 91 ? -6.689 -0.549 -4.415 1.00 92.81 91 LEU A N 1
ATOM 707 C CA . LEU A 1 91 ? -5.325 -0.739 -3.927 1.00 92.81 91 LEU A CA 1
ATOM 708 C C . LEU A 1 91 ? -4.705 -2.019 -4.493 1.00 92.81 91 LEU A C 1
ATOM 710 O O . LEU A 1 91 ? -3.577 -1.976 -4.960 1.00 92.81 91 LEU A O 1
ATOM 714 N N . LEU A 1 92 ? -5.429 -3.141 -4.474 1.00 93.31 92 LEU A N 1
ATOM 715 C CA . LEU A 1 92 ? -4.925 -4.401 -5.022 1.00 93.31 92 LEU A CA 1
ATOM 716 C C . LEU A 1 92 ? -4.548 -4.263 -6.501 1.00 93.31 92 LEU A C 1
ATOM 718 O O . LEU A 1 92 ? -3.446 -4.646 -6.881 1.00 93.31 92 LEU A O 1
ATOM 722 N N . ASN A 1 93 ? -5.435 -3.675 -7.306 1.00 92.62 93 ASN A N 1
ATOM 723 C CA . ASN A 1 93 ? -5.191 -3.439 -8.724 1.00 92.62 93 ASN A CA 1
ATOM 724 C C . ASN A 1 93 ? -3.995 -2.510 -8.935 1.00 92.62 93 ASN A C 1
ATOM 726 O O . ASN A 1 93 ? -3.091 -2.826 -9.691 1.00 92.62 93 ASN A O 1
ATOM 730 N N . TYR A 1 94 ? -3.959 -1.390 -8.217 1.00 90.56 94 TYR A N 1
ATOM 731 C CA . TYR A 1 94 ? -2.869 -0.427 -8.304 1.00 90.56 9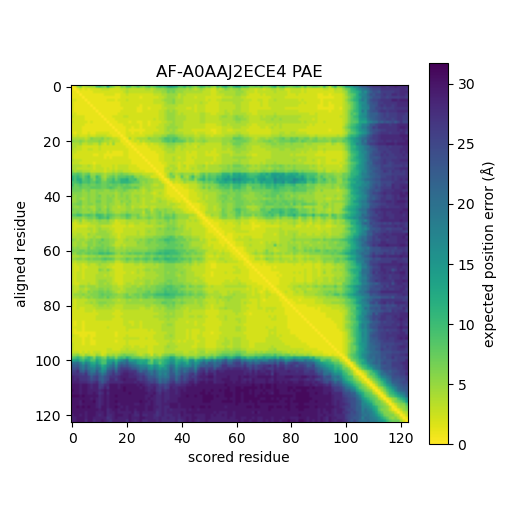4 TYR A CA 1
ATOM 732 C C . TYR A 1 94 ? -1.501 -1.052 -7.992 1.00 90.56 94 TYR A C 1
ATOM 734 O O . TYR A 1 94 ? -0.545 -0.837 -8.733 1.00 90.56 94 TYR A O 1
ATOM 742 N N . ILE A 1 95 ? -1.414 -1.861 -6.931 1.00 90.06 95 ILE A N 1
ATOM 743 C CA . ILE A 1 95 ? -0.189 -2.584 -6.566 1.00 90.06 95 ILE A CA 1
ATOM 744 C C . ILE A 1 95 ? 0.189 -3.597 -7.649 1.00 90.06 95 ILE A C 1
ATOM 746 O O . ILE A 1 95 ? 1.359 -3.686 -8.001 1.00 90.06 95 ILE A O 1
ATOM 750 N N . SER A 1 96 ? -0.790 -4.335 -8.180 1.00 89.75 96 SER A N 1
ATOM 751 C CA . SER A 1 96 ? -0.570 -5.313 -9.248 1.00 89.75 96 SER A CA 1
ATOM 752 C C . SER A 1 96 ? 0.003 -4.657 -10.501 1.00 89.75 96 SER A C 1
ATOM 754 O O . SER A 1 96 ? 0.997 -5.128 -11.035 1.00 89.75 96 SER A O 1
ATOM 756 N N . GLU A 1 97 ? -0.595 -3.561 -10.964 1.00 87.38 97 GLU A N 1
ATOM 757 C CA . GLU A 1 97 ? -0.157 -2.845 -12.169 1.00 87.38 9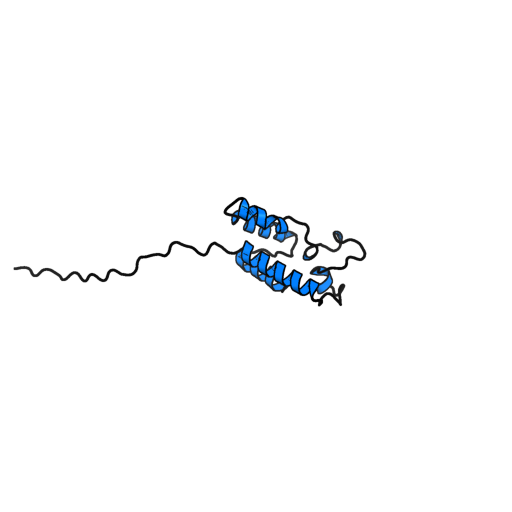7 GLU A CA 1
ATOM 758 C C . GLU A 1 97 ? 1.215 -2.198 -11.981 1.00 87.38 97 GLU A C 1
ATOM 760 O O . GLU A 1 97 ? 2.072 -2.295 -12.848 1.00 87.38 97 GLU A O 1
ATOM 765 N N . SER A 1 98 ? 1.467 -1.604 -10.814 1.00 85.44 98 SER A N 1
ATOM 766 C CA . SER A 1 98 ? 2.733 -0.904 -10.564 1.00 85.44 98 SER A CA 1
ATOM 767 C C . SER A 1 98 ? 3.937 -1.843 -10.424 1.00 85.44 98 SER A C 1
ATOM 769 O O . SER A 1 98 ? 5.074 -1.392 -10.493 1.00 85.44 98 SER A O 1
ATOM 771 N N . LEU A 1 99 ? 3.700 -3.132 -10.162 1.00 81.12 99 LEU A N 1
ATOM 772 C CA . LEU A 1 99 ? 4.739 -4.146 -9.953 1.00 81.12 99 LEU A CA 1
ATOM 773 C C . LEU A 1 99 ? 4.904 -5.101 -11.145 1.00 81.12 99 LEU A C 1
ATOM 775 O O . LEU A 1 99 ? 5.769 -5.978 -11.101 1.00 81.12 99 LEU A O 1
ATOM 779 N N . GLN A 1 100 ? 4.084 -4.969 -12.189 1.00 73.81 100 GLN A N 1
ATOM 780 C CA . GLN A 1 100 ? 4.217 -5.771 -13.401 1.00 73.81 100 GLN A CA 1
ATOM 781 C C . GLN A 1 100 ? 5.404 -5.272 -14.233 1.00 73.81 100 GLN A C 1
ATOM 783 O O . GLN A 1 100 ? 5.566 -4.078 -14.465 1.00 73.81 100 GLN A O 1
ATOM 788 N N . LYS A 1 101 ? 6.247 -6.205 -14.688 1.00 60.59 101 LYS A N 1
ATOM 789 C CA . LYS A 1 101 ? 7.195 -5.939 -15.775 1.00 60.59 101 LYS A CA 1
ATOM 790 C C . LYS A 1 101 ? 6.414 -5.896 -17.084 1.00 60.59 101 LYS A C 1
ATOM 792 O O . LYS A 1 101 ? 5.537 -6.742 -17.271 1.00 60.59 101 LYS A O 1
ATOM 797 N N . ASP A 1 102 ? 6.793 -5.003 -17.997 1.00 55.59 102 ASP A N 1
ATOM 798 C CA . ASP A 1 102 ? 6.383 -5.113 -19.397 1.00 55.59 102 ASP A CA 1
ATOM 799 C C . ASP A 1 102 ? 6.694 -6.540 -19.855 1.00 55.59 102 ASP A C 1
ATOM 801 O O . ASP A 1 102 ? 7.849 -6.968 -19.901 1.00 55.59 102 ASP A O 1
ATOM 805 N N . THR A 1 103 ? 5.646 -7.323 -20.102 1.00 48.75 103 THR A N 1
ATOM 806 C CA . THR A 1 103 ? 5.779 -8.719 -20.540 1.00 48.75 103 THR A CA 1
ATOM 807 C C . THR A 1 103 ? 5.973 -8.789 -22.059 1.00 48.75 103 THR A C 1
ATOM 809 O O . THR A 1 103 ? 5.813 -9.844 -22.659 1.00 48.75 103 THR A O 1
ATOM 812 N N . ASP A 1 104 ? 6.394 -7.685 -22.676 1.00 49.50 104 ASP A N 1
ATOM 813 C CA . ASP A 1 104 ? 6.837 -7.628 -24.064 1.00 49.50 104 ASP A CA 1
ATOM 814 C C . ASP A 1 104 ? 8.362 -7.798 -24.105 1.00 49.50 104 ASP A C 1
ATOM 816 O O . ASP A 1 104 ? 9.128 -6.914 -24.490 1.00 49.50 104 ASP A O 1
ATOM 820 N N . GLY A 1 105 ? 8.827 -8.969 -23.662 1.00 45.47 105 GLY A N 1
ATOM 821 C CA . GLY A 1 105 ? 10.132 -9.455 -24.102 1.00 45.47 105 GL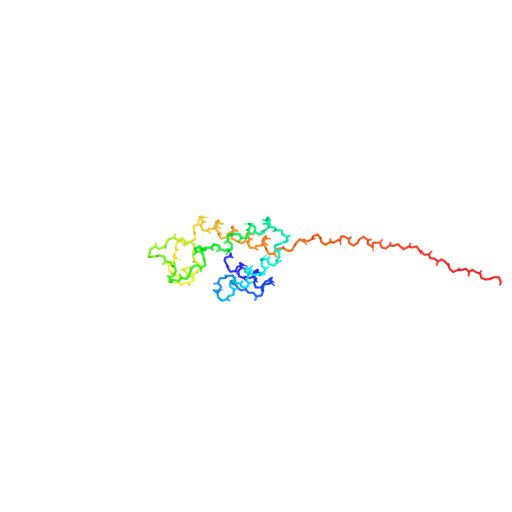Y A CA 1
ATOM 822 C C . GLY A 1 105 ? 10.102 -9.649 -25.624 1.00 45.47 105 GLY A C 1
ATOM 823 O O . GLY A 1 105 ? 9.032 -9.938 -26.167 1.00 45.47 105 GLY A O 1
ATOM 824 N N . PRO A 1 106 ? 11.232 -9.492 -26.339 1.00 44.19 106 PRO A N 1
ATOM 825 C CA . PRO A 1 106 ? 11.254 -9.731 -27.774 1.00 44.19 106 PRO A CA 1
ATOM 826 C C . PRO A 1 106 ? 10.731 -11.141 -28.043 1.00 44.19 106 PRO A C 1
ATOM 828 O O . PRO A 1 106 ? 11.194 -12.110 -27.440 1.00 44.19 106 PRO A O 1
ATOM 831 N N . ILE A 1 107 ? 9.735 -11.230 -28.921 1.00 52.94 107 ILE A N 1
ATOM 832 C CA . ILE A 1 107 ? 9.266 -12.490 -29.484 1.00 52.94 107 ILE A CA 1
ATOM 833 C C . ILE A 1 107 ? 10.502 -13.112 -30.135 1.00 52.94 107 ILE A C 1
ATOM 835 O O . ILE A 1 107 ? 11.028 -12.562 -31.102 1.00 52.94 107 ILE A O 1
ATOM 839 N N . ASP A 1 108 ? 11.028 -14.186 -29.553 1.00 47.47 108 ASP A N 1
ATOM 840 C CA . ASP A 1 108 ? 12.128 -14.930 -30.154 1.00 47.47 108 ASP A CA 1
ATOM 841 C C . ASP A 1 108 ? 11.563 -15.657 -31.380 1.00 47.47 108 ASP A C 1
ATOM 843 O O . ASP A 1 108 ? 11.081 -16.788 -31.306 1.00 47.47 108 ASP A O 1
ATOM 847 N N . GLU A 1 109 ? 11.531 -14.956 -32.516 1.00 46.22 109 GLU A N 1
ATOM 848 C CA . GLU A 1 109 ? 11.309 -15.544 -33.833 1.00 46.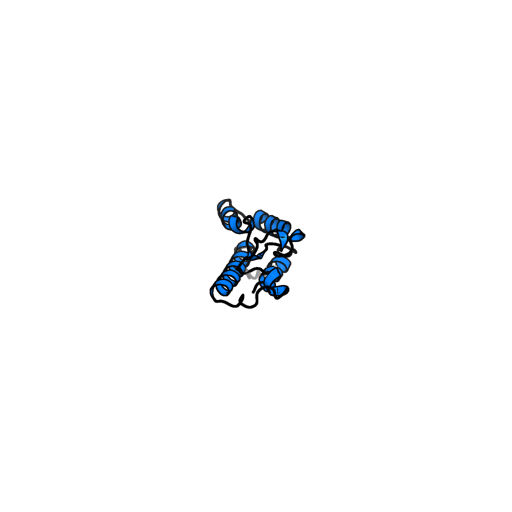22 109 GLU A CA 1
ATOM 849 C C . GLU A 1 109 ? 12.542 -16.363 -34.235 1.00 46.22 109 GLU A C 1
ATOM 851 O O . GLU A 1 109 ? 13.268 -16.039 -35.171 1.00 46.22 109 GLU A O 1
ATOM 856 N N . THR A 1 110 ? 12.788 -17.464 -33.534 1.00 46.81 110 THR A N 1
ATOM 857 C CA . THR A 1 110 ? 13.651 -18.541 -34.026 1.00 46.81 110 THR A CA 1
ATOM 858 C C . THR A 1 110 ? 12.886 -19.861 -34.026 1.00 46.81 110 THR A C 1
ATOM 860 O O . THR A 1 110 ? 13.292 -20.884 -33.483 1.00 46.81 110 THR A O 1
ATOM 863 N N . GLY A 1 111 ? 11.738 -19.834 -34.706 1.00 39.78 111 GLY A N 1
ATOM 864 C CA . GLY A 1 111 ? 11.061 -21.029 -35.196 1.00 39.78 111 GLY A CA 1
ATOM 865 C C . GLY A 1 111 ? 11.849 -21.666 -36.342 1.00 39.78 111 GLY A C 1
ATOM 866 O O . GLY A 1 111 ? 11.691 -21.288 -37.496 1.00 39.78 111 GLY A O 1
ATOM 867 N N . ASP A 1 112 ? 12.719 -22.604 -35.976 1.00 43.19 112 ASP A N 1
ATOM 868 C CA . ASP A 1 112 ? 13.016 -23.864 -36.669 1.00 43.19 112 ASP A CA 1
ATOM 869 C C . ASP A 1 112 ? 13.003 -23.848 -38.216 1.00 43.19 112 ASP A C 1
ATOM 871 O O . ASP A 1 112 ? 12.003 -24.162 -38.866 1.00 43.19 112 ASP A O 1
ATOM 875 N N . SER A 1 113 ? 14.157 -23.559 -38.829 1.00 41.84 113 SER A N 1
ATOM 876 C CA . SER A 1 113 ? 14.411 -23.909 -40.229 1.00 41.84 113 SER A CA 1
ATOM 877 C C . SER A 1 113 ? 14.929 -25.348 -40.321 1.00 41.84 113 SER A C 1
ATOM 879 O O . SER A 1 113 ? 16.127 -25.622 -40.400 1.00 41.84 113 SER A O 1
ATOM 881 N N . THR A 1 114 ? 14.007 -26.308 -40.372 1.00 49.09 114 THR A N 1
ATOM 882 C CA . THR A 1 114 ? 14.310 -27.674 -40.817 1.00 49.09 114 THR A CA 1
ATOM 883 C C . THR A 1 114 ? 14.585 -27.688 -42.326 1.00 49.09 114 THR A C 1
ATOM 885 O O . THR A 1 114 ? 13.756 -28.065 -43.148 1.00 49.09 114 THR A O 1
ATOM 888 N N . GLY A 1 115 ? 15.791 -27.266 -42.709 1.00 38.44 115 GLY A N 1
ATOM 889 C CA . GLY A 1 115 ? 16.382 -27.518 -44.020 1.00 38.44 115 GLY A CA 1
ATOM 890 C C . GLY A 1 115 ? 17.324 -28.716 -43.939 1.00 38.44 115 GLY A C 1
ATOM 891 O O . GLY A 1 115 ? 18.497 -28.563 -43.609 1.00 38.44 115 GLY A O 1
ATOM 892 N N . ALA A 1 116 ? 16.817 -29.918 -44.213 1.00 45.41 116 ALA A N 1
ATOM 893 C CA . ALA A 1 116 ? 17.625 -31.131 -44.291 1.00 45.41 116 ALA A CA 1
ATOM 894 C C . ALA A 1 116 ? 18.684 -31.016 -45.407 1.00 45.41 116 ALA A C 1
ATOM 896 O O . ALA A 1 116 ? 18.347 -30.989 -46.590 1.00 45.41 116 ALA A O 1
ATOM 897 N N . ALA A 1 117 ? 19.967 -30.980 -45.039 1.00 40.75 117 ALA A N 1
ATOM 898 C CA . ALA A 1 117 ? 21.076 -31.121 -45.977 1.00 40.75 117 ALA A CA 1
ATOM 899 C C . ALA A 1 117 ? 21.406 -32.613 -46.168 1.00 40.75 117 ALA A C 1
ATOM 901 O O . ALA A 1 117 ? 21.805 -33.298 -45.226 1.00 40.75 117 ALA A O 1
ATOM 902 N N . MET A 1 118 ? 21.220 -33.120 -47.391 1.00 46.44 118 MET A N 1
ATOM 903 C CA . MET A 1 118 ? 21.679 -34.448 -47.812 1.00 46.44 118 MET A CA 1
ATOM 904 C C . MET A 1 118 ? 23.215 -34.491 -47.930 1.00 46.44 118 MET A C 1
ATOM 906 O O . MET A 1 118 ? 23.803 -33.503 -48.375 1.00 46.44 118 MET A O 1
ATOM 910 N N . PRO A 1 119 ? 23.884 -35.614 -47.605 1.00 48.12 119 PRO A N 1
ATOM 911 C CA . PRO A 1 119 ? 25.313 -35.760 -47.854 1.00 48.12 119 PRO A CA 1
ATOM 912 C C . PRO A 1 119 ? 25.588 -36.068 -49.335 1.00 48.12 119 PRO A C 1
ATOM 914 O O . PRO A 1 119 ? 24.862 -36.832 -49.973 1.00 48.12 119 PRO A O 1
ATOM 917 N N . ALA A 1 120 ? 26.651 -35.463 -49.866 1.00 45.28 120 ALA A N 1
ATOM 918 C CA . ALA A 1 120 ? 27.136 -35.678 -51.225 1.00 45.28 120 ALA A CA 1
ATOM 919 C C . ALA A 1 120 ? 27.683 -37.106 -51.410 1.00 45.28 120 ALA A C 1
ATOM 921 O O . ALA A 1 120 ? 28.411 -37.616 -50.557 1.00 45.28 120 ALA A O 1
ATOM 922 N N . ALA A 1 121 ? 27.334 -37.733 -52.535 1.00 46.06 121 ALA A N 1
ATOM 923 C CA . ALA A 1 121 ? 27.949 -38.968 -53.005 1.00 46.06 121 ALA A CA 1
ATOM 924 C C . ALA A 1 121 ? 29.321 -38.650 -53.622 1.00 46.06 121 ALA A C 1
ATOM 926 O O . ALA A 1 121 ? 29.422 -37.743 -54.447 1.00 46.06 121 ALA A O 1
ATOM 927 N N . ASN A 1 122 ? 30.356 -39.379 -53.203 1.00 49.31 122 ASN A N 1
ATOM 928 C CA . ASN A 1 122 ? 31.670 -39.372 -53.849 1.00 49.31 122 ASN A CA 1
ATOM 929 C C . ASN A 1 122 ? 31.687 -40.400 -54.990 1.00 49.31 122 ASN A C 1
ATOM 931 O O . ASN A 1 122 ? 31.179 -41.509 -54.801 1.00 49.31 122 ASN A O 1
ATOM 935 N N . ASP A 1 123 ? 32.297 -40.015 -56.115 1.00 52.09 123 ASP A N 1
ATOM 936 C CA . ASP A 1 123 ? 32.724 -40.897 -57.214 1.00 52.09 123 ASP A CA 1
ATOM 937 C C . ASP A 1 123 ? 33.918 -41.786 -56.818 1.00 52.09 123 ASP A C 1
ATOM 939 O O . ASP A 1 123 ? 34.769 -41.327 -56.012 1.00 52.09 123 ASP A O 1
#

Mean predicted aligned error: 10.36 Å

Solvent-accessible surface area (backbone atoms only — not comparable to full-atom values): 7738 Å² total; per-residue (Å²): 96,75,70,52,44,31,46,53,30,35,73,75,52,73,22,36,60,75,39,79,92,25,27,60,52,38,51,51,46,40,56,74,65,35,89,39,73,68,54,44,59,73,44,50,68,76,78,44,90,48,65,48,64,50,49,82,88,72,50,63,88,87,70,85,73,61,30,55,60,38,54,75,72,64,74,43,88,73,58,90,37,74,70,40,49,50,51,40,50,53,49,40,50,51,55,52,62,60,69,54,71,83,82,77,63,82,79,80,86,73,82,76,84,86,72,85,79,79,84,82,84,81,136

Foldseek 3Di:
DQVVLQVLCCVQQVFGCLDPVRVVSSLVLLCVLQPDPVLVVLCVVSVDDDQQNDDPVRADPPDDAHHPVCVVVVVDPPCPDPVNVVVVVVSSVSSVVSRDHPPPDPPPPPPDDPPDDDDDDDD

pLDDT: mean 80.4, std 16.87, range [38.44, 95.56]

Sequence (123 aa):
MLAQVDGICLDVAKAHFFMGRDREKVIAHVVEFAGSEIARAFLAPFESDMSVVQSQKARPEGFAGLNRHMVLHRESLDYGNRKNGFRAISLLNYISESLQKDTDGPIDETGDSTGAAMPAAND